Protein AF-W9DWF7-F1 (afdb_monomer_lite)

Radius of gyration: 19.78 Å; chains: 1; bounding box: 47×45×45 Å

InterPro domains:
  IPR036237 Xylose isomerase-like superfamily [SSF51658] (16-117)
  IPR050337 L-rhamnose isomerase [PTHR30268] (7-117)

Foldseek 3Di:
DPPVVVVVVVVQLPAADEAELVVQAFDDDPVDTDHDPPGDDALLSSLLVQLVVCVVRVHHAEYEYEPPRRDDPAVLVVQVSSVVSNHGYAAYEYDLAPDPLCPQKACLRPDPVRVLCRDPPHNPDDDDPNCVNRVYDHDDYDMDNDDPDPPSDDPVSSVVSPPDPDDDPDD

Sequence (171 aa):
MANRPAAVKSALKSQVIETPSWGYGNSGTRFRVFPQAGVPRDPFEKLADAAAVHAVTGVAAPVSLHIPRDRVADYGKLADHAAGLGVRVGMINSNTFQDEDCKLGSVCHPDVGVRRKVTPASANGPRPRLGSQTGIEPQLRRDKNAGSHPGCHGADRRRAALHVPAWSRRS

Structure (mmCIF, N/CA/C/O backbone):
data_AF-W9DWF7-F1
#
_entry.id   AF-W9DWF7-F1
#
loop_
_atom_site.group_PDB
_atom_site.id
_atom_site.type_symbol
_atom_site.label_atom_id
_atom_site.label_alt_id
_atom_site.label_comp_id
_atom_site.label_asym_id
_atom_site.label_entity_id
_atom_site.label_seq_id
_atom_site.pdbx_PDB_ins_code
_atom_site.Cartn_x
_atom_site.Cartn_y
_atom_site.Cartn_z
_atom_site.occupancy
_atom_site.B_iso_or_equiv
_atom_site.auth_seq_id
_atom_site.auth_comp_id
_atom_site.auth_asym_id
_atom_site.auth_atom_id
_atom_site.pdbx_PDB_model_num
ATOM 1 N N . MET A 1 1 ? -24.593 29.505 15.027 1.00 58.88 1 MET A N 1
ATOM 2 C CA . MET A 1 1 ? -23.225 29.073 14.654 1.00 58.88 1 MET A CA 1
ATOM 3 C C . MET A 1 1 ? -23.158 27.558 14.751 1.00 58.88 1 MET A C 1
ATOM 5 O O . MET A 1 1 ? -23.599 27.026 15.760 1.00 58.88 1 MET A O 1
ATOM 9 N N . ALA A 1 2 ? -22.662 26.861 13.725 1.00 70.06 2 ALA A N 1
ATOM 10 C CA . ALA A 1 2 ? -22.481 25.410 13.794 1.00 70.06 2 ALA A CA 1
ATOM 11 C C . ALA A 1 2 ? -21.544 25.036 14.958 1.00 70.06 2 ALA A C 1
ATOM 13 O O . ALA A 1 2 ? -20.545 25.721 15.194 1.00 70.06 2 ALA A O 1
ATOM 14 N N . ASN A 1 3 ? -21.864 23.955 15.673 1.00 84.56 3 ASN A N 1
ATOM 15 C CA . ASN A 1 3 ? -21.044 23.408 16.754 1.00 84.56 3 ASN A CA 1
ATOM 16 C C . ASN A 1 3 ? -19.718 22.871 16.175 1.00 84.56 3 ASN A C 1
ATOM 18 O O . ASN A 1 3 ? -19.611 21.694 15.826 1.00 84.56 3 ASN A O 1
ATOM 22 N N . ARG A 1 4 ? -18.720 23.754 16.012 1.00 87.06 4 ARG A N 1
ATOM 23 C CA . ARG A 1 4 ? -17.432 23.449 15.359 1.00 87.06 4 ARG A CA 1
ATOM 24 C C . ARG A 1 4 ? -16.752 22.191 15.923 1.00 87.06 4 ARG A C 1
ATOM 26 O O . ARG A 1 4 ? -16.315 21.382 15.110 1.00 87.06 4 ARG A O 1
ATOM 33 N N . PRO A 1 5 ? -16.706 21.951 17.250 1.00 92.94 5 PRO A N 1
ATOM 34 C CA . PRO A 1 5 ? -16.166 20.703 17.793 1.00 92.94 5 PRO A CA 1
ATOM 35 C C . PRO A 1 5 ? -16.841 19.432 17.262 1.00 92.94 5 PRO A C 1
ATOM 37 O O . PRO A 1 5 ? -16.156 18.452 16.973 1.00 92.94 5 PRO A O 1
ATOM 40 N N . ALA A 1 6 ? -18.168 19.429 17.112 1.00 93.62 6 ALA A N 1
ATOM 41 C CA . ALA A 1 6 ? -18.893 18.274 16.584 1.00 93.62 6 ALA A CA 1
ATOM 42 C C . ALA A 1 6 ? -18.587 18.051 15.095 1.00 93.62 6 ALA A C 1
ATOM 44 O O . ALA A 1 6 ? -18.327 16.921 14.684 1.00 93.62 6 ALA A O 1
ATOM 45 N N . ALA A 1 7 ? -18.535 19.133 14.311 1.00 94.50 7 ALA A N 1
ATOM 46 C CA . ALA A 1 7 ? -18.180 19.073 12.894 1.00 94.50 7 ALA A CA 1
ATOM 47 C C . ALA A 1 7 ? -16.750 18.543 12.677 1.00 94.50 7 ALA A C 1
ATOM 49 O O . ALA A 1 7 ? -16.544 17.649 11.859 1.00 94.50 7 ALA A O 1
ATOM 50 N N . VAL A 1 8 ? -15.776 19.020 13.462 1.00 95.31 8 VAL A N 1
ATOM 51 C CA . VAL A 1 8 ? -14.380 18.548 13.398 1.00 95.31 8 VAL A CA 1
ATOM 52 C C . VAL A 1 8 ? -14.280 17.065 13.758 1.00 95.31 8 VAL A C 1
ATOM 54 O O . VAL A 1 8 ? -13.652 16.298 13.032 1.00 95.31 8 VAL A O 1
ATOM 57 N N . LYS A 1 9 ? -14.939 16.627 14.838 1.00 94.25 9 LYS A N 1
ATOM 58 C CA . LYS A 1 9 ? -14.959 15.207 15.226 1.00 94.25 9 LYS A CA 1
ATOM 59 C C . LYS A 1 9 ? -15.578 14.324 14.143 1.00 94.25 9 LYS A C 1
ATOM 61 O O . LYS A 1 9 ? -15.085 13.226 13.912 1.00 94.25 9 LYS A O 1
ATOM 66 N N . SER A 1 10 ? -16.638 14.790 13.483 1.00 94.44 10 SER A N 1
ATOM 67 C CA . SER A 1 10 ? -17.255 14.058 12.374 1.00 94.44 10 SER A CA 1
ATOM 68 C C . SER A 1 10 ? -16.302 13.920 11.188 1.00 94.44 10 SER A C 1
ATOM 70 O O . SER A 1 10 ? -16.169 12.827 10.648 1.00 94.44 10 SER A O 1
ATOM 72 N N . ALA A 1 11 ? -15.603 14.998 10.821 1.00 93.81 11 ALA A N 1
ATOM 73 C CA . ALA A 1 11 ? -14.629 14.971 9.734 1.00 93.81 11 ALA A CA 1
ATOM 74 C C . ALA A 1 11 ? -13.489 13.977 10.017 1.00 93.81 11 ALA A C 1
ATOM 76 O O . ALA A 1 11 ? -13.169 13.152 9.163 1.00 93.81 11 ALA A O 1
ATOM 77 N N . LEU A 1 12 ? -12.943 13.987 11.239 1.00 92.50 12 LEU A N 1
ATOM 78 C CA . LEU A 1 12 ? -11.890 13.053 11.652 1.00 92.50 12 LEU A CA 1
ATOM 79 C C . LEU A 1 12 ? -12.359 11.591 11.635 1.00 92.50 12 LEU A C 1
ATOM 81 O O . LEU A 1 12 ? -11.616 10.723 11.194 1.00 92.50 12 LEU A O 1
ATOM 85 N N . LYS A 1 13 ? -13.602 11.308 12.046 1.00 92.94 13 LYS A N 1
ATOM 86 C CA . LYS A 1 13 ? -14.171 9.947 11.989 1.00 92.94 13 LYS A CA 1
ATOM 87 C C . LYS A 1 13 ? -14.362 9.423 10.565 1.00 92.94 13 LYS A C 1
ATOM 89 O O . LYS A 1 13 ? -14.380 8.215 10.373 1.00 92.94 13 LYS A O 1
ATOM 94 N N . SER A 1 14 ? -14.530 10.312 9.586 1.00 94.25 14 SER A N 1
ATOM 95 C CA . SER A 1 14 ? -14.638 9.944 8.167 1.00 94.25 14 SER A CA 1
ATOM 96 C C . SER A 1 14 ? -13.295 9.883 7.437 1.00 94.25 14 SER A C 1
ATOM 98 O O . SER A 1 14 ? -13.260 9.558 6.251 1.00 94.25 14 SER A O 1
ATOM 100 N N . GLN A 1 15 ? -12.194 10.235 8.105 1.00 95.56 15 GLN A N 1
ATOM 101 C CA . GLN A 1 15 ? -10.883 10.251 7.478 1.00 95.56 15 GLN A CA 1
ATOM 102 C C . GLN A 1 15 ? -10.441 8.828 7.130 1.00 95.56 15 GLN A C 1
ATOM 104 O O . GLN A 1 15 ? -10.518 7.918 7.949 1.00 95.56 15 GLN A O 1
ATOM 109 N N . VAL A 1 16 ? -9.921 8.660 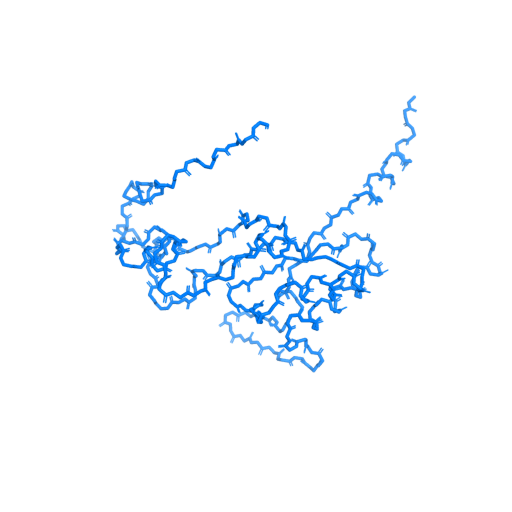5.918 1.00 96.50 16 VAL A N 1
ATOM 110 C CA . VAL A 1 16 ? -9.317 7.409 5.460 1.00 96.50 16 VAL A CA 1
ATOM 111 C C . VAL A 1 16 ? -7.910 7.710 4.969 1.00 96.50 16 VAL A C 1
ATOM 113 O O . VAL A 1 16 ? -7.708 8.641 4.188 1.00 96.50 16 VAL A O 1
ATOM 116 N N . ILE A 1 17 ? -6.938 6.932 5.437 1.00 95.94 17 ILE A N 1
ATOM 117 C CA . ILE A 1 17 ? -5.535 7.033 5.036 1.00 95.94 17 ILE A CA 1
ATOM 118 C C . ILE A 1 17 ? -5.131 5.699 4.418 1.00 95.94 17 ILE A C 1
ATOM 120 O O . ILE A 1 17 ? -5.232 4.662 5.063 1.00 95.94 17 ILE A O 1
ATOM 124 N N . GLU A 1 18 ? -4.667 5.729 3.171 1.00 97.50 18 GLU A N 1
ATOM 125 C CA . GLU A 1 18 ? -4.106 4.544 2.524 1.00 97.50 18 GLU A CA 1
ATOM 126 C C . GLU A 1 18 ? -2.676 4.299 3.007 1.00 97.50 18 GLU A C 1
ATOM 128 O O . GLU A 1 18 ? -1.826 5.192 2.927 1.00 97.50 18 GLU A O 1
ATOM 133 N N . THR A 1 19 ? -2.405 3.094 3.507 1.00 97.75 19 THR A N 1
ATOM 134 C CA . THR A 1 19 ? -1.069 2.720 3.977 1.00 97.75 19 THR A CA 1
ATOM 135 C C . THR A 1 19 ? -0.284 1.985 2.891 1.00 97.75 19 THR A C 1
ATOM 137 O O . THR A 1 19 ? -0.846 1.215 2.113 1.00 97.75 19 THR A O 1
ATOM 140 N N . PRO A 1 20 ? 1.034 2.205 2.788 1.00 97.00 20 PRO A N 1
ATOM 141 C CA . PRO A 1 20 ? 1.860 1.500 1.820 1.00 97.00 20 PRO A CA 1
ATOM 142 C C . PRO A 1 20 ? 2.297 0.124 2.335 1.00 97.00 20 PRO A C 1
ATOM 144 O O . PRO A 1 20 ? 2.932 0.035 3.384 1.00 97.00 20 PRO A O 1
ATOM 147 N N . SER A 1 21 ? 2.098 -0.937 1.549 1.00 96.88 21 SER A N 1
ATOM 148 C CA . SER A 1 21 ? 2.578 -2.295 1.863 1.00 96.88 21 SER A CA 1
ATOM 149 C C . SER A 1 21 ? 4.083 -2.342 2.180 1.00 96.88 21 SER A C 1
ATOM 151 O O . SER A 1 21 ? 4.538 -3.081 3.050 1.00 96.88 21 SER A O 1
ATOM 153 N N . TRP A 1 22 ? 4.886 -1.522 1.494 1.00 94.94 22 TRP A N 1
ATOM 154 C CA . TRP A 1 22 ? 6.337 -1.454 1.677 1.00 94.94 22 TRP A CA 1
ATOM 155 C C . TRP A 1 22 ? 6.762 -0.748 2.969 1.00 94.94 22 TRP A C 1
ATOM 157 O O . TRP A 1 22 ? 7.950 -0.763 3.281 1.00 94.94 22 TRP A O 1
ATOM 167 N N . GLY A 1 23 ? 5.828 -0.131 3.699 1.00 95.12 23 GLY A N 1
ATOM 168 C CA . GLY A 1 23 ? 6.074 0.448 5.018 1.00 95.12 23 GLY A CA 1
ATOM 169 C C . GLY A 1 23 ? 6.148 -0.590 6.140 1.00 95.12 23 GLY A C 1
ATOM 170 O O . GLY A 1 23 ? 6.742 -0.301 7.171 1.00 95.12 23 GLY A O 1
ATOM 171 N N . TYR A 1 24 ? 5.594 -1.789 5.927 1.00 95.38 24 TYR A N 1
ATOM 172 C CA . TYR A 1 24 ? 5.568 -2.858 6.933 1.00 95.38 24 TYR A CA 1
ATOM 173 C C . TYR A 1 24 ? 6.825 -3.740 6.919 1.00 95.38 24 TYR A C 1
ATOM 175 O O . TYR A 1 24 ? 7.119 -4.422 7.890 1.00 95.38 24 TYR A O 1
ATOM 183 N N . GLY A 1 25 ? 7.596 -3.728 5.829 1.00 92.25 25 GLY A N 1
ATOM 184 C CA . GLY A 1 25 ? 8.845 -4.486 5.735 1.00 92.25 25 GLY A CA 1
ATOM 185 C C . GLY A 1 25 ? 10.049 -3.763 6.347 1.00 92.25 25 GLY A C 1
ATOM 186 O O . GLY A 1 25 ? 9.978 -2.602 6.748 1.00 92.25 25 GLY A O 1
ATOM 187 N N . ASN A 1 26 ? 11.206 -4.432 6.329 1.00 89.69 26 ASN A N 1
ATOM 188 C CA . ASN A 1 26 ? 12.478 -3.802 6.689 1.00 89.69 26 ASN A CA 1
ATOM 189 C C . ASN A 1 26 ? 12.715 -2.533 5.857 1.00 89.69 26 ASN A C 1
ATOM 191 O O . ASN A 1 26 ? 12.784 -2.581 4.625 1.00 89.69 26 ASN A O 1
ATOM 195 N N . SER A 1 27 ? 12.897 -1.408 6.543 1.00 86.19 27 SER A N 1
ATOM 196 C CA . SER A 1 27 ? 13.276 -0.137 5.936 1.00 86.19 27 SER A CA 1
ATOM 197 C C . SER A 1 27 ? 14.752 0.162 6.194 1.00 86.19 27 SER A C 1
ATOM 199 O O . SER A 1 27 ? 15.386 -0.368 7.108 1.00 86.19 27 SER A O 1
ATOM 201 N N . GLY A 1 28 ? 15.336 0.995 5.344 1.00 89.50 28 GLY A N 1
ATOM 202 C CA . GLY A 1 28 ? 16.712 1.424 5.510 1.00 89.50 28 GLY A CA 1
ATOM 203 C C . GLY A 1 28 ? 17.036 2.608 4.627 1.00 89.50 28 GLY A C 1
ATOM 204 O O . GLY A 1 28 ? 16.195 3.134 3.897 1.00 89.50 28 GLY A O 1
ATOM 205 N N . THR A 1 29 ? 18.288 3.027 4.711 1.00 94.69 29 THR A N 1
ATOM 206 C CA . THR A 1 29 ? 18.820 4.120 3.902 1.00 94.69 29 THR A CA 1
ATOM 207 C C . THR A 1 29 ? 19.736 3.562 2.820 1.00 94.69 29 THR A C 1
ATOM 209 O O . THR A 1 29 ? 20.023 2.366 2.781 1.00 94.69 29 THR A O 1
ATOM 212 N N . ARG A 1 30 ? 20.282 4.444 1.977 1.00 93.69 30 ARG A N 1
ATOM 213 C CA . ARG A 1 30 ? 21.367 4.088 1.048 1.00 93.69 30 ARG A CA 1
ATOM 214 C C . ARG A 1 30 ? 22.618 3.515 1.733 1.00 93.69 30 ARG A C 1
ATOM 216 O O . ARG A 1 30 ? 23.483 3.002 1.039 1.00 93.69 30 ARG A O 1
ATOM 223 N N . PHE A 1 31 ? 22.741 3.656 3.055 1.00 95.75 31 PHE A N 1
ATOM 224 C CA . PHE A 1 31 ? 23.900 3.195 3.815 1.00 95.75 31 PHE A CA 1
ATOM 225 C C . PHE A 1 31 ? 23.703 1.796 4.390 1.00 95.75 31 PHE A C 1
ATOM 227 O O . PHE A 1 31 ? 24.599 0.963 4.291 1.00 95.75 31 PHE A O 1
ATOM 234 N N . ARG A 1 32 ? 22.553 1.535 5.023 1.00 91.62 32 ARG A N 1
ATOM 235 C CA . ARG A 1 32 ? 22.292 0.250 5.679 1.00 91.62 32 ARG A CA 1
ATOM 236 C C . ARG A 1 32 ? 20.802 -0.004 5.899 1.00 91.62 32 ARG A C 1
ATOM 238 O O . ARG A 1 32 ? 20.029 0.928 6.134 1.00 91.62 32 ARG A O 1
ATOM 245 N N . VAL A 1 33 ? 20.448 -1.289 5.877 1.00 93.44 33 VAL A N 1
ATOM 246 C CA . VAL A 1 33 ? 19.195 -1.863 6.387 1.00 93.44 33 VAL A CA 1
ATOM 247 C C . VAL A 1 33 ? 19.531 -2.675 7.640 1.00 93.44 33 VAL A C 1
ATOM 249 O O . VAL A 1 33 ? 20.495 -3.444 7.633 1.00 93.44 33 VAL A O 1
ATOM 252 N N . PHE A 1 34 ? 18.753 -2.505 8.707 1.00 92.19 34 PHE A N 1
ATOM 253 C CA . PHE A 1 34 ? 18.898 -3.263 9.952 1.00 92.19 34 PHE A CA 1
ATOM 254 C C . PHE A 1 34 ? 17.705 -4.212 10.100 1.00 92.19 34 PHE A C 1
ATOM 256 O O . PHE A 1 34 ? 16.628 -3.749 10.480 1.00 92.19 34 PHE A O 1
ATOM 263 N N . PRO A 1 35 ? 17.856 -5.507 9.772 1.00 90.94 35 PRO A N 1
ATOM 264 C CA . PRO A 1 35 ? 16.734 -6.433 9.790 1.00 90.94 35 PRO A CA 1
ATOM 265 C C . PRO A 1 35 ? 16.180 -6.593 11.207 1.00 90.94 35 PRO A C 1
ATOM 267 O O . PRO A 1 35 ? 16.946 -6.736 12.158 1.00 90.94 35 PRO A O 1
ATOM 270 N N . GLN A 1 36 ? 14.855 -6.573 11.329 1.00 90.25 36 GLN A N 1
ATOM 271 C CA . GLN A 1 36 ? 14.148 -6.872 12.572 1.00 90.25 36 GLN A CA 1
ATOM 272 C C . GLN A 1 36 ? 13.501 -8.257 12.489 1.00 90.25 36 GLN A C 1
ATOM 274 O O . GLN A 1 36 ? 13.086 -8.698 11.416 1.00 90.25 36 GLN A O 1
ATOM 279 N N . ALA A 1 37 ? 13.424 -8.952 13.623 1.00 92.44 37 ALA A N 1
ATOM 280 C CA . ALA A 1 37 ? 12.653 -10.185 13.715 1.00 92.44 37 ALA A CA 1
ATOM 281 C C . ALA A 1 37 ? 11.150 -9.874 13.629 1.00 92.44 37 ALA A C 1
ATOM 283 O O . ALA A 1 37 ? 10.706 -8.828 14.094 1.00 92.44 37 ALA A O 1
ATOM 284 N N . GLY A 1 38 ? 10.376 -10.787 13.039 1.00 90.69 38 GLY A N 1
ATOM 285 C CA . GLY A 1 38 ? 8.920 -10.648 12.932 1.00 90.69 38 GLY A CA 1
ATOM 286 C C . GLY A 1 38 ? 8.428 -9.720 11.819 1.00 90.69 38 GLY A C 1
ATOM 287 O O . GLY A 1 38 ? 7.232 -9.478 11.747 1.00 90.69 38 GLY A O 1
ATOM 288 N N . VAL A 1 39 ? 9.307 -9.219 10.942 1.00 94.50 39 VAL A N 1
ATOM 289 C CA . VAL A 1 39 ? 8.862 -8.469 9.756 1.00 94.50 39 VAL A CA 1
ATOM 290 C C . VAL A 1 39 ? 8.138 -9.381 8.760 1.00 94.50 39 VAL A C 1
ATOM 292 O O . VAL A 1 39 ? 8.563 -10.527 8.567 1.00 94.50 39 VAL A O 1
ATOM 295 N N . PRO A 1 40 ? 7.098 -8.876 8.077 1.00 95.62 40 PRO A N 1
ATOM 296 C CA . PRO A 1 40 ? 6.295 -9.663 7.161 1.00 95.62 40 PRO A CA 1
ATOM 297 C C . PRO A 1 40 ? 7.118 -10.091 5.945 1.00 95.62 40 PRO A C 1
ATOM 299 O O . PRO A 1 40 ? 7.873 -9.313 5.347 1.00 95.62 40 PRO A O 1
ATOM 302 N N . ARG A 1 41 ? 6.954 -11.355 5.571 1.00 94.62 41 ARG A N 1
ATOM 303 C CA . ARG A 1 41 ? 7.737 -12.064 4.551 1.00 94.62 41 ARG A CA 1
ATOM 304 C C . ARG A 1 41 ? 7.065 -12.030 3.188 1.00 94.62 41 ARG A C 1
ATOM 306 O O . ARG A 1 41 ? 7.741 -12.102 2.164 1.00 94.62 41 ARG A O 1
ATOM 313 N N . ASP A 1 42 ? 5.746 -11.886 3.175 1.00 96.38 42 ASP A N 1
ATOM 314 C CA . ASP A 1 42 ? 4.929 -11.906 1.971 1.00 96.38 42 ASP A CA 1
ATOM 315 C C . ASP A 1 42 ? 3.793 -10.862 2.026 1.00 96.38 42 ASP A C 1
ATOM 317 O O . ASP A 1 42 ? 3.607 -10.180 3.039 1.00 96.38 42 ASP A O 1
ATOM 321 N N . PRO A 1 43 ? 3.051 -10.661 0.921 1.00 97.12 43 PRO A N 1
ATOM 322 C CA . PRO A 1 43 ? 1.959 -9.690 0.880 1.00 97.12 43 PRO A CA 1
ATOM 323 C C . PRO A 1 43 ? 0.781 -9.994 1.810 1.00 97.12 43 PRO A C 1
ATOM 325 O O . PRO A 1 43 ? 0.079 -9.057 2.177 1.00 97.12 43 PRO A O 1
ATOM 328 N N . PHE A 1 44 ? 0.554 -11.254 2.189 1.00 98.25 44 PHE A N 1
ATOM 329 C CA . PHE A 1 44 ? -0.520 -11.625 3.112 1.00 98.25 44 PHE A CA 1
ATOM 330 C C . PHE A 1 44 ? -0.169 -11.166 4.529 1.00 98.25 44 PHE A C 1
ATOM 332 O O . PHE A 1 44 ? -0.966 -10.488 5.171 1.00 98.25 44 PHE A O 1
ATOM 339 N N . GLU A 1 45 ? 1.065 -11.409 4.975 1.00 98.12 45 GLU A N 1
ATOM 340 C CA . GLU A 1 45 ? 1.544 -10.931 6.278 1.00 98.12 45 GLU A CA 1
ATOM 341 C C . GLU A 1 45 ? 1.558 -9.400 6.363 1.00 98.12 45 GLU A C 1
ATOM 343 O O . GLU A 1 45 ? 1.152 -8.834 7.373 1.00 98.12 45 GLU A O 1
ATOM 348 N N . LYS A 1 46 ? 1.918 -8.702 5.277 1.00 98.12 46 LYS A N 1
ATOM 349 C CA . LYS A 1 46 ? 1.820 -7.230 5.230 1.00 98.12 46 LYS A CA 1
ATOM 350 C C . LYS A 1 46 ? 0.386 -6.734 5.426 1.00 98.12 46 LYS A C 1
ATOM 352 O O . LYS A 1 46 ? 0.190 -5.669 6.005 1.00 98.12 46 LYS A O 1
ATOM 357 N N . LEU A 1 47 ? -0.612 -7.467 4.926 1.00 98.38 47 LEU A N 1
ATOM 358 C CA . LEU A 1 47 ? -2.022 -7.126 5.134 1.00 98.38 47 LEU A CA 1
ATOM 359 C C . LEU A 1 47 ? -2.466 -7.417 6.570 1.00 98.38 47 LEU A C 1
ATOM 361 O O . LEU A 1 47 ? -3.245 -6.636 7.110 1.00 98.38 47 LEU A O 1
ATOM 365 N N . ALA A 1 48 ? -1.946 -8.471 7.204 1.00 98.31 48 ALA A N 1
ATOM 366 C CA . ALA A 1 48 ? -2.173 -8.734 8.625 1.00 98.31 48 ALA A CA 1
ATOM 367 C C . ALA A 1 48 ? -1.613 -7.602 9.507 1.00 98.31 48 ALA A C 1
ATOM 369 O O . ALA A 1 48 ? -2.324 -7.083 10.370 1.00 98.31 48 ALA A O 1
ATOM 370 N N . ASP A 1 49 ? -0.395 -7.136 9.227 1.00 98.06 49 ASP A N 1
ATOM 371 C CA . ASP A 1 49 ? 0.193 -5.986 9.925 1.00 98.06 49 ASP A CA 1
ATOM 372 C C . ASP A 1 49 ? -0.599 -4.695 9.669 1.00 98.06 49 ASP A C 1
ATOM 374 O O . ASP A 1 49 ? -0.839 -3.897 10.582 1.00 98.06 49 ASP A O 1
ATOM 378 N N . ALA A 1 50 ? -1.066 -4.490 8.434 1.00 98.25 50 ALA A N 1
ATOM 379 C CA . ALA A 1 50 ? -1.924 -3.359 8.105 1.00 98.25 50 ALA A CA 1
ATOM 380 C C . ALA A 1 50 ? -3.262 -3.403 8.851 1.00 98.25 50 ALA A C 1
ATOM 382 O O . ALA A 1 50 ? -3.736 -2.366 9.319 1.00 98.25 50 ALA A O 1
ATOM 383 N N . ALA A 1 51 ? -3.839 -4.591 9.021 1.00 98.44 51 ALA A N 1
ATOM 384 C CA . ALA A 1 51 ? -5.058 -4.786 9.788 1.00 98.44 51 ALA A CA 1
ATOM 385 C C . ALA A 1 51 ? -4.865 -4.462 11.271 1.00 98.44 51 ALA A C 1
ATOM 387 O O . ALA A 1 51 ? -5.725 -3.810 11.859 1.00 98.44 51 ALA A O 1
ATOM 388 N N . ALA A 1 52 ? -3.715 -4.806 11.860 1.00 98.19 52 ALA A N 1
ATOM 389 C CA . ALA A 1 52 ? -3.385 -4.391 13.223 1.00 98.19 52 ALA A CA 1
ATOM 390 C C . ALA A 1 52 ? -3.334 -2.856 13.356 1.00 98.19 52 ALA A C 1
ATOM 392 O O . ALA A 1 52 ? -3.900 -2.292 14.295 1.00 98.19 52 ALA A O 1
ATOM 393 N N . VAL A 1 53 ? -2.734 -2.160 12.381 1.00 97.94 53 VAL A N 1
ATOM 394 C CA . VAL A 1 53 ? -2.745 -0.686 12.334 1.00 97.94 53 VAL A CA 1
ATOM 395 C C . VAL A 1 53 ? -4.165 -0.144 12.170 1.00 97.94 53 VAL A C 1
ATOM 397 O O . VAL A 1 53 ? -4.541 0.822 12.838 1.00 97.94 53 VAL A O 1
ATOM 400 N N . HIS A 1 54 ? -4.986 -0.743 11.310 1.00 98.06 54 HIS A N 1
ATOM 401 C CA . HIS A 1 54 ? -6.369 -0.314 11.135 1.00 98.06 54 HIS A CA 1
ATOM 402 C C . HIS A 1 54 ? -7.197 -0.515 12.410 1.00 98.06 54 HIS A C 1
ATOM 404 O O . HIS A 1 54 ? -7.917 0.401 12.799 1.00 98.06 54 HIS A O 1
ATOM 410 N N . ALA A 1 55 ? -7.031 -1.638 13.110 1.00 97.88 55 ALA A N 1
ATOM 411 C CA . ALA A 1 55 ? -7.757 -1.944 14.339 1.00 97.88 55 ALA A CA 1
ATOM 412 C C . ALA A 1 55 ? -7.538 -0.890 15.438 1.00 97.88 55 ALA A C 1
ATOM 414 O O . ALA A 1 55 ? -8.477 -0.544 16.151 1.00 97.88 55 ALA A O 1
ATOM 415 N N . VAL A 1 56 ? -6.323 -0.341 15.553 1.00 97.44 56 VAL A N 1
ATOM 416 C CA . VAL A 1 56 ? -6.007 0.681 16.569 1.00 97.44 56 VAL A CA 1
ATOM 417 C C . VAL A 1 56 ? -6.267 2.115 16.103 1.00 97.44 56 VAL A C 1
ATOM 419 O O . VAL A 1 56 ? -6.478 2.995 16.935 1.00 97.44 56 VAL A O 1
ATOM 422 N N . THR A 1 57 ? -6.253 2.380 14.791 1.00 96.38 57 THR A N 1
ATOM 423 C CA . THR A 1 57 ? -6.407 3.746 14.249 1.00 96.38 57 THR A CA 1
ATOM 424 C C . THR A 1 57 ? -7.804 4.058 13.720 1.00 96.38 57 THR A C 1
ATOM 426 O O . THR A 1 57 ? -8.178 5.224 13.651 1.00 96.38 57 THR A O 1
ATOM 429 N N . GLY A 1 58 ? -8.560 3.052 13.280 1.00 95.69 58 GLY A N 1
ATOM 430 C CA . GLY A 1 58 ? -9.865 3.195 12.630 1.00 95.69 58 GLY A CA 1
ATOM 431 C C . GLY A 1 58 ? -9.849 3.834 11.234 1.00 95.69 58 GLY A C 1
ATOM 432 O O . GLY A 1 58 ? -10.878 3.836 10.569 1.00 95.69 58 GLY A O 1
ATOM 433 N N . VAL A 1 59 ? -8.710 4.347 10.749 1.00 97.00 59 VAL A N 1
ATOM 434 C CA . VAL A 1 59 ? -8.635 5.133 9.494 1.00 97.00 59 VAL A CA 1
ATOM 435 C C . VAL A 1 59 ? -7.821 4.460 8.381 1.00 97.00 59 VAL A C 1
ATOM 437 O O . VAL A 1 59 ? -7.921 4.850 7.220 1.00 97.00 59 VAL A O 1
ATOM 440 N N . ALA A 1 60 ? 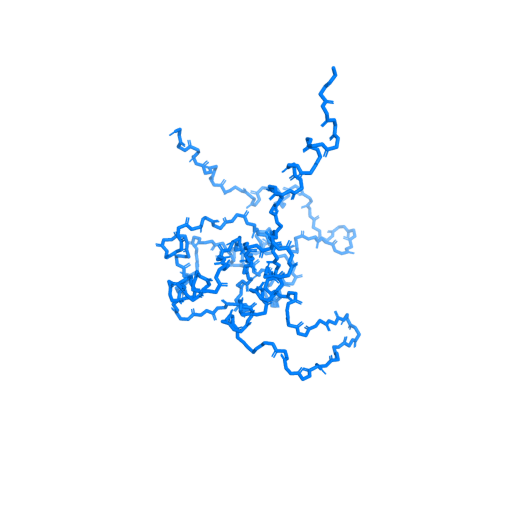-7.020 3.444 8.715 1.00 97.25 60 ALA A N 1
ATOM 441 C CA . ALA A 1 60 ? -6.041 2.820 7.817 1.00 97.25 60 ALA A CA 1
ATOM 442 C C . ALA A 1 60 ? -6.551 1.592 7.022 1.00 97.25 60 ALA A C 1
ATOM 444 O O . ALA A 1 60 ? -5.831 0.610 6.879 1.00 97.25 60 ALA A O 1
ATOM 445 N N . ALA A 1 61 ? -7.799 1.604 6.542 1.00 96.69 61 ALA A N 1
ATOM 446 C CA . ALA A 1 61 ? -8.389 0.430 5.880 1.00 96.69 61 ALA A CA 1
ATOM 447 C C . ALA A 1 61 ? -7.781 0.071 4.498 1.00 96.69 61 ALA A C 1
ATOM 449 O O . ALA A 1 61 ? -7.603 -1.116 4.224 1.00 96.69 61 ALA A O 1
ATOM 450 N N . PRO A 1 62 ? -7.508 1.020 3.577 1.00 97.69 62 PRO A N 1
ATOM 451 C CA . PRO A 1 62 ? -6.932 0.685 2.276 1.00 97.69 62 PRO A CA 1
ATOM 452 C C . PRO A 1 62 ? -5.408 0.523 2.339 1.00 97.69 62 PRO A C 1
ATOM 454 O O . PRO A 1 62 ? -4.717 1.330 2.958 1.00 97.69 62 PRO A O 1
ATOM 457 N N . VAL A 1 63 ? -4.890 -0.484 1.633 1.00 97.75 63 VAL A N 1
ATOM 458 C CA . VAL A 1 63 ? -3.460 -0.815 1.580 1.00 97.75 63 VAL A CA 1
ATOM 459 C C . VAL A 1 63 ? -2.956 -0.789 0.143 1.00 97.75 63 VAL A C 1
ATOM 461 O O . VAL A 1 63 ? -3.346 -1.604 -0.694 1.00 97.75 63 VAL A O 1
ATOM 464 N N . SER A 1 64 ? -2.045 0.131 -0.148 1.00 96.44 64 SER A N 1
ATOM 465 C CA . SER A 1 64 ? -1.427 0.259 -1.459 1.00 96.44 64 SER A CA 1
ATOM 466 C C . SER A 1 64 ? -0.353 -0.804 -1.688 1.00 96.44 64 SER A C 1
ATOM 468 O O . SER A 1 64 ? 0.537 -0.980 -0.857 1.00 96.44 64 SER A O 1
ATOM 470 N N . LEU A 1 65 ? -0.395 -1.476 -2.842 1.00 94.75 65 LEU A N 1
ATOM 471 C CA . LEU A 1 65 ? 0.574 -2.501 -3.238 1.00 94.75 65 LEU A CA 1
ATOM 472 C C . LEU A 1 65 ? 1.654 -1.941 -4.165 1.00 94.75 65 LEU A C 1
ATOM 474 O O . LEU A 1 65 ? 1.442 -0.973 -4.898 1.00 94.75 65 LEU A O 1
ATOM 478 N N . HIS A 1 66 ? 2.810 -2.599 -4.190 1.00 91.56 66 HIS A N 1
ATOM 479 C CA . HIS A 1 66 ? 3.959 -2.233 -5.008 1.00 91.56 66 HIS A CA 1
ATOM 480 C C . HIS A 1 66 ? 4.484 -3.427 -5.809 1.00 91.56 66 HIS A C 1
ATOM 482 O O . HIS A 1 66 ? 5.179 -4.306 -5.303 1.00 91.56 66 HIS A O 1
ATOM 488 N N . ILE A 1 67 ? 4.218 -3.447 -7.111 1.00 87.88 67 ILE A N 1
ATOM 489 C CA . ILE A 1 67 ? 4.569 -4.563 -7.997 1.00 87.88 67 ILE A CA 1
ATOM 490 C C . ILE A 1 67 ? 5.952 -4.317 -8.620 1.00 87.88 67 ILE A C 1
ATOM 492 O O . ILE A 1 67 ? 6.196 -3.219 -9.125 1.00 87.88 67 ILE A O 1
ATOM 496 N N . PRO A 1 68 ? 6.878 -5.301 -8.605 1.00 89.44 68 PRO A N 1
ATOM 497 C CA . PRO A 1 68 ? 6.662 -6.725 -8.312 1.00 89.44 68 PRO A CA 1
ATOM 498 C C . PRO A 1 68 ? 6.919 -7.175 -6.863 1.00 89.44 68 PRO A C 1
ATOM 500 O O . PRO A 1 68 ? 6.823 -8.368 -6.603 1.00 89.44 68 PRO A O 1
ATOM 503 N N . ARG A 1 69 ? 7.238 -6.277 -5.921 1.00 89.75 69 ARG A N 1
ATOM 504 C CA . ARG A 1 69 ? 7.542 -6.661 -4.524 1.00 89.75 69 ARG A CA 1
ATOM 505 C C . ARG A 1 69 ? 6.373 -7.362 -3.833 1.00 89.75 69 ARG A C 1
ATOM 507 O O . ARG A 1 69 ? 6.606 -8.238 -3.013 1.00 89.75 69 ARG A O 1
ATOM 514 N N . ASP A 1 70 ? 5.149 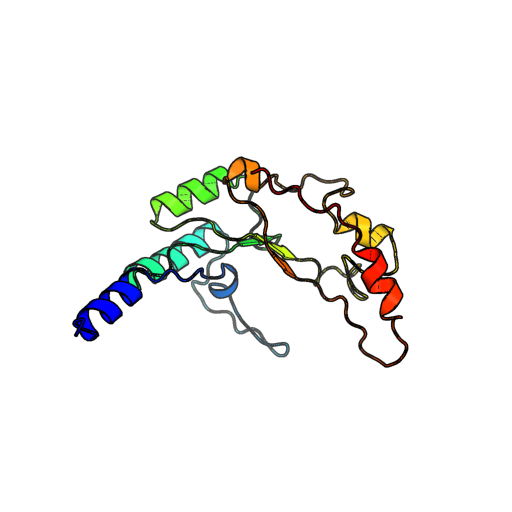-6.987 -4.194 1.00 93.88 70 ASP A N 1
ATOM 515 C CA . ASP A 1 70 ? 3.920 -7.610 -3.699 1.00 93.88 70 ASP A CA 1
ATOM 516 C C . ASP A 1 70 ? 3.254 -8.499 -4.749 1.00 93.88 70 ASP A C 1
ATOM 518 O O . ASP A 1 70 ? 2.029 -8.567 -4.864 1.00 93.88 70 ASP A O 1
ATOM 522 N N . ARG A 1 71 ? 4.062 -9.141 -5.597 1.00 92.38 71 ARG A N 1
ATOM 523 C CA . ARG A 1 71 ? 3.532 -10.090 -6.565 1.00 92.38 71 ARG A CA 1
ATOM 524 C C . ARG A 1 71 ? 3.056 -11.351 -5.853 1.00 92.38 71 ARG A C 1
ATOM 526 O O . ARG A 1 71 ? 3.812 -11.972 -5.117 1.00 92.38 71 ARG A O 1
ATOM 533 N N . VAL A 1 72 ? 1.829 -11.751 -6.158 1.00 91.88 72 VAL A N 1
ATOM 534 C CA . VAL A 1 72 ? 1.254 -13.041 -5.770 1.00 91.88 72 VAL A CA 1
ATOM 535 C C . VAL A 1 72 ? 0.769 -13.779 -7.014 1.00 91.88 72 VAL A C 1
ATOM 537 O O . VAL A 1 72 ? 0.652 -13.190 -8.093 1.00 91.88 72 VAL A O 1
ATOM 540 N N . ALA A 1 73 ? 0.515 -15.078 -6.873 1.00 89.94 73 ALA A N 1
ATOM 541 C CA . ALA A 1 73 ? -0.059 -15.881 -7.950 1.00 89.94 73 ALA A CA 1
ATOM 542 C C . ALA A 1 73 ? -1.515 -15.483 -8.249 1.00 89.94 73 ALA A C 1
ATOM 544 O O . ALA A 1 73 ? -1.928 -15.492 -9.406 1.00 89.94 73 ALA A O 1
ATOM 545 N N . ASP A 1 74 ? -2.266 -15.110 -7.211 1.00 89.75 74 ASP A N 1
ATOM 546 C CA . ASP A 1 74 ? -3.695 -14.827 -7.283 1.00 89.75 74 ASP A CA 1
ATOM 547 C C . ASP A 1 74 ? -4.038 -13.615 -6.410 1.00 89.75 74 ASP A C 1
ATOM 549 O O . ASP A 1 74 ? -3.933 -13.657 -5.183 1.00 89.75 74 ASP A O 1
ATOM 553 N N . TYR A 1 75 ? -4.422 -12.518 -7.059 1.00 88.50 75 TYR A N 1
ATOM 554 C CA . TYR A 1 75 ? -4.786 -11.281 -6.375 1.00 88.50 75 TYR A CA 1
ATOM 555 C C . TYR A 1 75 ? -6.226 -11.277 -5.869 1.00 88.50 75 TYR A C 1
ATOM 557 O O . TYR A 1 75 ? -6.519 -10.494 -4.970 1.00 88.50 75 TYR A O 1
ATOM 565 N N . GLY A 1 76 ? -7.095 -12.149 -6.393 1.00 92.06 76 GLY A N 1
ATOM 566 C CA . GLY A 1 76 ? -8.430 -12.363 -5.836 1.00 92.06 76 GLY A CA 1
ATOM 567 C C . GLY A 1 76 ? -8.312 -12.935 -4.427 1.00 92.06 76 GLY A C 1
ATOM 568 O O . GLY A 1 76 ? -8.795 -12.330 -3.480 1.00 92.06 76 GLY A O 1
ATOM 569 N N . LYS A 1 77 ? -7.501 -13.989 -4.257 1.00 95.44 77 LYS A N 1
ATOM 570 C CA . LYS A 1 77 ? -7.196 -14.551 -2.925 1.00 95.44 77 LYS A CA 1
ATOM 571 C C . LYS A 1 77 ? -6.579 -13.536 -1.967 1.00 95.44 77 LYS A C 1
ATOM 573 O O . LYS A 1 77 ? -6.869 -13.557 -0.774 1.00 95.44 77 LYS A O 1
ATOM 578 N N . LEU A 1 78 ? -5.712 -12.660 -2.472 1.00 96.00 78 LEU A N 1
ATOM 579 C CA . LEU A 1 78 ? -5.122 -11.594 -1.663 1.00 96.00 78 LEU A CA 1
ATOM 580 C C . LEU A 1 78 ? -6.179 -10.566 -1.227 1.00 96.00 78 LEU A C 1
ATOM 582 O O . LEU A 1 78 ? -6.160 -10.119 -0.083 1.00 96.00 78 LEU A O 1
ATOM 586 N N . ALA A 1 79 ? -7.103 -10.205 -2.121 1.00 95.31 79 ALA A N 1
ATOM 587 C CA . ALA A 1 79 ? -8.204 -9.297 -1.819 1.00 95.31 79 ALA A CA 1
ATOM 588 C C . ALA A 1 79 ? -9.200 -9.910 -0.822 1.00 95.31 79 ALA A C 1
ATOM 590 O O . ALA A 1 79 ? -9.575 -9.234 0.135 1.00 95.31 79 ALA A O 1
ATOM 591 N N . ASP A 1 80 ? -9.555 -11.185 -0.988 1.00 97.31 80 ASP A N 1
ATOM 592 C CA . ASP A 1 80 ? -10.419 -11.922 -0.058 1.00 97.31 80 ASP A CA 1
ATOM 593 C C . ASP A 1 80 ? -9.787 -12.002 1.336 1.00 97.31 80 ASP A C 1
ATOM 595 O O . ASP A 1 80 ? -10.447 -11.755 2.346 1.00 97.31 80 ASP A O 1
ATOM 599 N N . HIS A 1 81 ? -8.480 -12.280 1.399 1.00 98.00 81 HIS A N 1
ATOM 600 C CA . HIS A 1 81 ? -7.734 -12.273 2.654 1.00 98.00 81 HIS A CA 1
ATOM 601 C C . HIS A 1 81 ? -7.738 -10.892 3.320 1.00 98.00 81 HIS A C 1
ATOM 603 O O . HIS A 1 81 ? -8.004 -10.794 4.516 1.00 98.00 81 HIS A O 1
ATOM 609 N N . ALA A 1 82 ? -7.493 -9.824 2.551 1.00 97.75 82 ALA A N 1
ATOM 610 C CA . ALA A 1 82 ? -7.555 -8.453 3.056 1.00 97.75 82 ALA A CA 1
ATOM 611 C C . ALA A 1 82 ? -8.933 -8.157 3.670 1.00 97.75 82 ALA A C 1
ATOM 613 O O . ALA A 1 82 ? -9.013 -7.690 4.808 1.00 97.75 82 ALA A O 1
ATOM 614 N N . ALA A 1 83 ? -10.005 -8.496 2.945 1.00 97.69 83 ALA A N 1
ATOM 615 C CA . ALA A 1 83 ? -11.378 -8.284 3.389 1.00 97.69 83 ALA A CA 1
ATOM 616 C C . ALA A 1 83 ? -11.686 -9.046 4.687 1.00 97.69 83 ALA A C 1
ATOM 618 O O . ALA A 1 83 ? -12.288 -8.478 5.598 1.00 97.69 83 ALA A O 1
ATOM 619 N N . GLY A 1 84 ? -11.214 -10.292 4.811 1.00 98.31 84 GLY A N 1
ATOM 620 C CA . GLY A 1 84 ? -11.343 -11.089 6.036 1.00 98.31 84 GLY A CA 1
ATOM 621 C C . GLY A 1 84 ? -10.647 -10.478 7.260 1.00 98.31 84 GLY A C 1
ATOM 622 O O . GLY A 1 84 ? -11.056 -10.739 8.388 1.00 98.31 84 GLY A O 1
ATOM 623 N N . LEU A 1 85 ? -9.637 -9.633 7.048 1.00 98.31 85 LEU A N 1
ATOM 624 C CA . LEU A 1 85 ? -8.921 -8.902 8.096 1.00 98.31 85 LEU A CA 1
ATOM 625 C C . LEU A 1 85 ? -9.507 -7.505 8.386 1.00 98.31 85 LEU A C 1
ATOM 627 O O . LEU A 1 85 ? -9.007 -6.800 9.261 1.00 98.31 85 LEU A O 1
ATOM 631 N N . GLY A 1 86 ? -10.540 -7.075 7.655 1.00 97.19 86 GLY A N 1
ATOM 632 C CA . GLY A 1 86 ? -11.117 -5.732 7.782 1.00 97.19 86 GLY A CA 1
ATOM 633 C C . GLY A 1 86 ? -10.316 -4.630 7.078 1.00 97.19 86 GLY A C 1
ATOM 634 O O . GLY A 1 86 ? -10.558 -3.448 7.314 1.00 97.19 86 GLY A O 1
ATOM 635 N N . VAL A 1 87 ? -9.381 -4.995 6.199 1.00 98.25 87 VAL A N 1
ATOM 636 C CA . VAL A 1 87 ? -8.659 -4.068 5.315 1.00 98.25 87 VAL A CA 1
ATOM 637 C C . VAL A 1 87 ? -9.009 -4.355 3.857 1.00 98.25 87 VAL A C 1
ATOM 639 O O . VAL A 1 87 ? -9.758 -5.274 3.537 1.00 98.25 87 VAL A O 1
ATOM 642 N N . ARG A 1 88 ? -8.509 -3.546 2.926 1.00 97.12 88 ARG A N 1
ATOM 643 C CA . ARG A 1 88 ? -8.727 -3.775 1.494 1.00 97.12 88 ARG A CA 1
ATOM 644 C C . ARG A 1 88 ? -7.496 -3.430 0.686 1.00 97.12 88 ARG A C 1
ATOM 646 O O . ARG A 1 88 ? -6.762 -2.504 1.025 1.00 97.12 88 ARG A O 1
ATOM 653 N N . VAL A 1 89 ? -7.307 -4.134 -0.425 1.00 95.31 89 VAL A N 1
ATOM 654 C CA . VAL A 1 89 ? -6.324 -3.725 -1.431 1.00 95.31 89 VAL A CA 1
ATOM 655 C C . VAL A 1 89 ? -6.717 -2.340 -1.951 1.00 95.31 89 VAL A C 1
ATOM 657 O O . VAL A 1 89 ? -7.893 -2.055 -2.176 1.00 95.31 89 VAL A O 1
ATOM 660 N N . GLY A 1 90 ? -5.729 -1.465 -2.067 1.00 92.69 90 GLY A N 1
ATOM 661 C CA . GLY A 1 90 ? -5.853 -0.095 -2.535 1.00 92.69 90 GLY A CA 1
ATOM 662 C C . GLY A 1 90 ? -5.070 0.124 -3.826 1.00 92.69 90 GLY A C 1
ATOM 663 O O . GLY A 1 90 ? -5.018 -0.740 -4.703 1.00 92.69 90 GLY A O 1
ATOM 664 N N . MET A 1 91 ? -4.440 1.289 -3.950 1.00 90.12 91 MET A N 1
ATOM 665 C CA . MET A 1 91 ? -3.713 1.693 -5.149 1.00 90.12 91 MET A CA 1
ATOM 666 C C . MET A 1 91 ? -2.549 0.758 -5.483 1.00 90.12 91 MET A C 1
ATOM 668 O O . MET A 1 91 ? -1.849 0.250 -4.608 1.00 90.12 91 MET A O 1
ATOM 672 N N . ILE A 1 92 ? -2.282 0.597 -6.776 1.00 85.56 92 ILE A N 1
ATOM 673 C CA . ILE A 1 92 ? -1.207 -0.248 -7.292 1.00 85.56 92 ILE A CA 1
ATOM 674 C C . ILE A 1 92 ? -0.079 0.625 -7.832 1.00 85.56 92 ILE A C 1
ATOM 676 O O . ILE A 1 92 ? -0.284 1.401 -8.764 1.00 85.56 92 ILE A O 1
ATOM 680 N N . ASN A 1 93 ? 1.120 0.452 -7.278 1.00 87.50 93 ASN A N 1
ATOM 681 C CA . ASN A 1 93 ? 2.337 1.143 -7.687 1.00 87.50 93 ASN A CA 1
ATOM 682 C C . ASN A 1 93 ? 3.207 0.221 -8.537 1.00 87.50 93 ASN A C 1
ATOM 684 O O . ASN A 1 93 ? 3.645 -0.840 -8.087 1.00 87.50 93 ASN A O 1
ATOM 688 N N . SER A 1 94 ? 3.499 0.634 -9.768 1.00 84.31 94 SER A N 1
ATOM 689 C CA . SER A 1 94 ? 4.453 -0.073 -10.623 1.00 84.31 94 SER A CA 1
ATOM 690 C C . SER A 1 94 ? 5.886 0.369 -10.339 1.00 84.31 94 SER A C 1
ATOM 692 O O . SER A 1 94 ? 6.179 1.564 -10.361 1.00 84.31 94 SER A O 1
ATOM 694 N N . ASN A 1 95 ? 6.791 -0.591 -10.174 1.00 85.25 95 ASN A N 1
ATOM 695 C CA . ASN A 1 95 ? 8.223 -0.338 -10.107 1.00 85.25 95 ASN A CA 1
ATOM 696 C C . ASN A 1 95 ? 8.860 -0.359 -11.499 1.00 85.25 95 ASN A C 1
ATOM 698 O O . ASN A 1 95 ? 9.004 -1.424 -12.097 1.00 85.25 95 ASN A O 1
ATOM 702 N N . THR A 1 96 ? 9.278 0.802 -11.995 1.00 84.62 96 THR A N 1
ATOM 703 C CA . THR A 1 96 ? 10.065 0.921 -13.234 1.00 84.62 96 THR A CA 1
ATOM 704 C C . THR A 1 96 ? 11.349 1.717 -12.996 1.00 84.62 96 THR A C 1
ATOM 706 O O . THR A 1 96 ? 11.803 2.454 -13.865 1.00 84.62 96 THR A O 1
ATOM 709 N N . PHE A 1 97 ? 11.913 1.621 -11.787 1.00 84.50 97 PHE A N 1
ATOM 710 C CA . PHE A 1 97 ? 13.057 2.436 -11.356 1.00 84.50 97 PHE A CA 1
ATOM 711 C C . PHE A 1 97 ? 14.212 1.633 -10.736 1.00 84.50 97 PHE A C 1
ATOM 713 O O . PHE A 1 97 ? 15.215 2.234 -10.357 1.00 84.50 97 PHE A O 1
ATOM 720 N N . GLN A 1 98 ? 14.078 0.308 -10.602 1.00 83.56 98 GLN A N 1
ATOM 721 C CA . GLN A 1 98 ? 15.131 -0.571 -10.060 1.00 83.56 98 GLN A CA 1
ATOM 722 C C . GLN A 1 98 ? 15.730 -1.543 -11.084 1.00 83.56 98 GLN A C 1
ATOM 724 O O . GLN A 1 98 ? 16.712 -2.198 -10.765 1.00 83.56 98 GLN A O 1
ATOM 729 N N . ASP A 1 99 ? 15.134 -1.672 -12.270 1.00 85.00 99 ASP A N 1
ATOM 730 C CA . ASP A 1 99 ? 15.675 -2.508 -13.348 1.00 85.00 99 ASP A CA 1
ATOM 731 C C . ASP A 1 99 ? 16.910 -1.822 -13.959 1.00 85.00 99 ASP A C 1
ATOM 733 O O . ASP A 1 99 ? 16.886 -0.604 -14.163 1.00 85.00 99 ASP A O 1
ATOM 737 N N . GLU A 1 100 ? 17.967 -2.584 -14.255 1.00 86.56 100 GLU A N 1
ATOM 738 C CA . GLU A 1 100 ? 19.198 -2.071 -14.877 1.00 86.56 100 GLU A CA 1
ATOM 739 C C . GLU A 1 100 ? 18.913 -1.395 -16.222 1.00 86.56 100 GLU A C 1
ATOM 741 O O . GLU A 1 100 ? 19.439 -0.315 -16.500 1.00 86.56 100 GLU A O 1
ATOM 746 N N . ASP A 1 101 ? 17.977 -1.941 -17.004 1.00 87.88 101 ASP A N 1
ATOM 747 C CA . ASP A 1 101 ? 17.552 -1.338 -18.272 1.00 87.88 101 ASP A CA 1
ATOM 748 C C . ASP A 1 101 ? 16.920 0.049 -18.066 1.00 87.88 101 ASP A C 1
ATOM 750 O O . ASP A 1 101 ? 16.869 0.864 -18.984 1.00 87.88 101 ASP A O 1
ATOM 754 N N . CYS A 1 102 ? 16.434 0.337 -16.852 1.00 86.56 102 CYS A N 1
ATOM 755 C CA . CYS A 1 102 ? 15.811 1.609 -16.495 1.00 86.56 102 CYS A CA 1
ATOM 756 C C . CYS A 1 102 ? 16.794 2.635 -15.898 1.00 86.56 102 CYS A C 1
ATOM 758 O O . CYS A 1 102 ? 16.368 3.680 -15.393 1.00 86.56 102 CYS A O 1
ATOM 760 N N . LYS A 1 103 ? 18.110 2.379 -15.946 1.00 88.25 103 LYS A N 1
ATOM 761 C CA . LYS A 1 103 ? 19.143 3.260 -15.372 1.00 88.25 103 LYS A CA 1
ATOM 762 C C . LYS A 1 103 ? 19.089 4.700 -15.901 1.00 88.25 103 LYS A C 1
ATOM 764 O O . LYS A 1 103 ? 19.369 5.628 -15.141 1.00 88.25 103 LYS A O 1
ATOM 769 N N . LEU A 1 104 ? 18.717 4.890 -17.172 1.00 87.44 104 LEU A N 1
ATOM 770 C CA . LEU A 1 104 ? 18.607 6.202 -17.833 1.00 87.44 104 LEU A CA 1
ATOM 771 C C . LEU A 1 104 ? 17.152 6.697 -17.977 1.00 87.44 104 LEU A C 1
ATOM 773 O O . LEU A 1 104 ? 16.870 7.587 -18.779 1.00 87.44 104 LEU A O 1
ATOM 777 N N . GLY A 1 105 ? 16.213 6.112 -17.231 1.00 87.94 105 GLY A N 1
ATOM 778 C CA . GLY A 1 105 ? 14.778 6.393 -17.333 1.00 87.94 105 GLY A CA 1
ATOM 779 C C . GLY A 1 105 ? 13.960 5.155 -17.677 1.00 87.94 105 GLY A C 1
ATOM 780 O O . GLY A 1 105 ? 14.499 4.081 -17.888 1.00 87.94 105 GLY A O 1
ATOM 781 N N . SER A 1 106 ? 12.637 5.284 -17.739 1.00 88.00 106 SER A N 1
ATOM 782 C CA . SER A 1 106 ? 11.740 4.162 -18.049 1.00 88.00 106 SER A CA 1
ATOM 783 C C . SER A 1 106 ? 10.715 4.528 -19.117 1.00 88.00 106 SER A C 1
ATOM 785 O O . SER A 1 106 ? 10.977 4.353 -20.302 1.00 88.00 106 SER A O 1
ATOM 787 N N . VAL A 1 107 ? 9.559 5.079 -18.747 1.00 86.88 107 VAL A N 1
ATOM 788 C CA . VAL A 1 107 ? 8.516 5.457 -19.718 1.00 86.88 107 VAL A CA 1
ATOM 789 C C . VAL A 1 107 ? 8.977 6.565 -20.668 1.00 86.88 107 VAL A C 1
ATOM 791 O O . VAL A 1 107 ? 8.520 6.617 -21.804 1.00 86.88 107 VAL A O 1
ATOM 794 N N . CYS A 1 108 ? 9.950 7.380 -20.250 1.00 87.25 108 CYS A N 1
ATOM 795 C CA . CYS A 1 108 ? 10.608 8.379 -21.093 1.00 87.25 108 CYS A CA 1
ATOM 796 C C . CYS A 1 108 ? 12.049 7.992 -21.465 1.00 87.25 108 CYS A C 1
ATOM 798 O O . CYS A 1 108 ? 12.841 8.869 -21.811 1.00 87.25 108 CYS A O 1
ATOM 800 N N . HIS A 1 109 ? 12.413 6.707 -21.370 1.00 88.50 109 HIS A N 1
ATOM 801 C CA . HIS A 1 109 ? 13.746 6.235 -21.744 1.00 88.50 109 HIS A CA 1
ATOM 802 C C . HIS A 1 109 ? 14.025 6.535 -23.232 1.00 88.50 109 HIS A C 1
ATOM 804 O O . HIS A 1 109 ? 13.102 6.406 -24.043 1.00 88.50 109 HIS A O 1
ATOM 810 N N . PRO A 1 110 ? 15.251 6.931 -23.635 1.00 86.31 110 PRO A N 1
ATOM 811 C CA . PRO A 1 110 ? 15.569 7.226 -25.038 1.00 86.31 110 PRO A CA 1
ATOM 812 C C . PRO A 1 110 ? 15.391 6.010 -25.960 1.00 86.31 110 PRO A C 1
ATOM 814 O O . PRO A 1 110 ? 14.845 6.142 -27.058 1.00 86.31 110 PRO A O 1
ATOM 817 N N . ASP A 1 111 ? 15.763 4.820 -25.491 1.00 87.44 111 ASP A N 1
ATOM 818 C CA . ASP A 1 111 ? 15.517 3.561 -26.202 1.00 87.44 111 ASP A CA 1
ATOM 819 C C . ASP A 1 111 ? 14.031 3.162 -26.148 1.00 87.44 111 ASP A C 1
ATOM 821 O O . ASP A 1 111 ? 13.432 3.035 -25.075 1.00 87.44 111 ASP A O 1
ATOM 825 N N . VAL A 1 112 ? 13.444 2.940 -27.327 1.00 88.81 112 VAL A N 1
ATOM 826 C CA . VAL A 1 112 ? 12.065 2.475 -27.505 1.00 88.81 112 VAL A CA 1
ATOM 827 C C . VAL A 1 112 ? 11.843 1.058 -26.976 1.00 88.81 112 VAL A C 1
ATOM 829 O O . VAL A 1 112 ? 10.740 0.771 -26.510 1.00 88.81 112 VAL A O 1
ATOM 832 N N . GLY A 1 113 ? 12.861 0.193 -27.006 1.00 88.88 113 GLY A N 1
ATOM 833 C CA . GLY A 1 113 ? 12.809 -1.163 -26.459 1.00 88.88 113 GLY A CA 1
ATOM 834 C C . GLY A 1 113 ? 12.534 -1.148 -24.957 1.00 88.88 113 GLY A C 1
ATOM 835 O O . GLY A 1 113 ? 11.604 -1.808 -24.488 1.00 88.88 113 GLY A O 1
ATOM 836 N N . VAL A 1 114 ? 13.242 -0.291 -24.217 1.00 86.94 114 VAL A N 1
ATOM 837 C CA . VAL A 1 114 ? 13.021 -0.086 -22.776 1.00 86.94 114 VAL A CA 1
ATOM 838 C C . VAL A 1 114 ? 11.638 0.505 -22.505 1.00 86.94 114 VAL A C 1
ATOM 840 O O . VAL A 1 114 ? 10.912 -0.014 -21.656 1.00 86.94 114 VAL A O 1
ATOM 843 N N . ARG A 1 115 ? 11.206 1.529 -23.263 1.00 88.25 115 ARG A N 1
ATOM 844 C CA . ARG A 1 115 ? 9.845 2.089 -23.113 1.00 88.25 115 ARG A CA 1
ATOM 845 C C . ARG A 1 115 ? 8.784 1.007 -23.296 1.00 88.25 115 ARG A C 1
ATOM 847 O O . ARG A 1 115 ? 7.869 0.884 -22.483 1.00 88.25 115 ARG A O 1
ATOM 854 N N . ARG A 1 116 ? 8.921 0.185 -24.334 1.00 85.12 116 ARG A N 1
ATOM 855 C CA . ARG A 1 116 ? 8.035 -0.949 -24.618 1.00 85.12 116 ARG A CA 1
ATOM 856 C C . ARG A 1 116 ? 8.028 -1.980 -23.484 1.00 85.12 116 ARG A C 1
ATOM 858 O O . ARG A 1 116 ? 6.947 -2.391 -23.067 1.00 85.12 116 ARG A O 1
ATOM 865 N N . LYS A 1 117 ? 9.193 -2.313 -22.918 1.00 82.69 117 LYS A N 1
ATOM 866 C CA . LYS A 1 117 ? 9.333 -3.224 -21.765 1.00 82.69 117 LYS A CA 1
ATOM 867 C C . LYS A 1 117 ? 8.530 -2.751 -20.547 1.00 82.69 117 LYS A C 1
ATOM 869 O O . LYS A 1 117 ? 7.908 -3.563 -19.861 1.00 82.69 117 LYS A O 1
ATOM 874 N N . VAL A 1 118 ? 8.497 -1.447 -20.267 1.00 78.69 118 VAL A N 1
ATOM 875 C CA . VAL A 1 118 ? 7.852 -0.893 -19.057 1.00 78.69 118 VAL A CA 1
ATOM 876 C C . VAL A 1 118 ? 6.404 -0.426 -19.266 1.00 78.69 118 VAL A C 1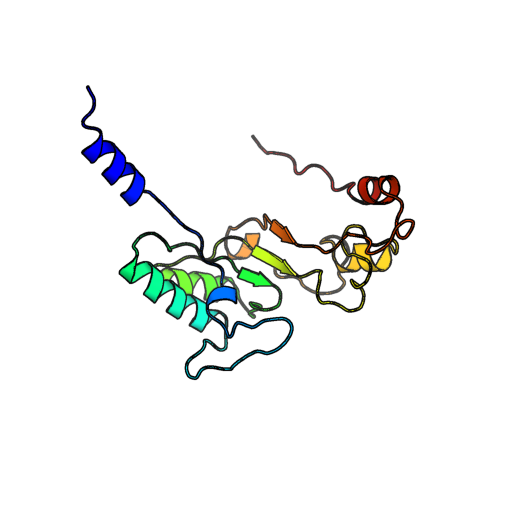
ATOM 878 O O . VAL A 1 118 ? 5.660 -0.258 -18.296 1.00 78.69 118 VAL A O 1
ATOM 881 N N . THR A 1 119 ? 5.973 -0.259 -20.517 1.00 70.25 119 THR A N 1
ATOM 882 C CA . THR A 1 119 ? 4.613 0.175 -20.873 1.00 70.25 119 THR A CA 1
ATOM 883 C C . THR A 1 119 ? 3.680 -1.041 -21.028 1.00 70.25 119 THR A C 1
ATOM 885 O O . THR A 1 119 ? 4.126 -2.105 -21.460 1.00 70.25 119 THR A O 1
ATOM 888 N N . PRO A 1 120 ? 2.379 -0.944 -20.686 1.00 55.03 120 PRO A N 1
ATOM 889 C CA . PRO A 1 120 ? 1.451 -2.079 -20.753 1.00 55.03 120 PRO A CA 1
ATOM 890 C C . PRO A 1 120 ? 1.324 -2.738 -22.128 1.00 55.03 120 PRO A C 1
ATOM 892 O O . PRO A 1 120 ? 1.048 -3.927 -22.194 1.00 55.03 120 PRO A O 1
ATOM 895 N N . ALA A 1 121 ? 1.533 -1.984 -23.210 1.00 44.44 121 ALA A N 1
ATOM 896 C CA . ALA A 1 121 ? 1.225 -2.429 -24.566 1.00 44.44 121 ALA A CA 1
ATOM 897 C C . ALA A 1 121 ? 2.237 -3.414 -25.189 1.00 44.44 121 ALA A C 1
ATOM 899 O O . ALA A 1 121 ? 1.961 -3.921 -26.268 1.00 44.44 121 ALA A O 1
ATOM 900 N N . SER A 1 122 ? 3.404 -3.678 -24.580 1.00 41.44 122 SER A N 1
ATOM 901 C CA . SER A 1 122 ? 4.488 -4.395 -25.285 1.00 41.44 122 SER A CA 1
ATOM 902 C C . SER A 1 122 ? 5.294 -5.405 -24.451 1.00 41.44 122 SER A C 1
ATOM 904 O O . SER A 1 122 ? 6.393 -5.785 -24.854 1.00 41.44 122 SER A O 1
ATOM 906 N N . ALA A 1 123 ? 4.796 -5.885 -23.309 1.00 38.69 123 ALA A N 1
ATOM 907 C CA . ALA A 1 123 ? 5.536 -6.876 -22.522 1.00 38.69 123 ALA A CA 1
ATOM 908 C C . ALA A 1 123 ? 5.131 -8.318 -22.886 1.00 38.69 123 ALA A C 1
ATOM 910 O O . ALA A 1 123 ? 4.005 -8.726 -22.616 1.00 38.69 123 ALA A O 1
ATOM 911 N N . ASN A 1 124 ? 6.078 -9.091 -23.430 1.00 30.34 124 ASN A N 1
ATOM 912 C CA . ASN A 1 124 ? 6.012 -10.538 -23.707 1.00 30.34 124 ASN A CA 1
ATOM 913 C C . ASN A 1 124 ? 5.951 -11.409 -22.427 1.00 30.34 124 ASN A C 1
ATOM 915 O O . ASN A 1 124 ? 6.653 -12.407 -22.297 1.00 30.34 124 ASN A O 1
ATOM 919 N N . GLY A 1 125 ? 5.130 -11.036 -21.447 1.00 37.12 125 GLY A N 1
ATOM 920 C CA . GLY A 1 125 ? 4.900 -11.824 -20.239 1.00 37.12 125 GLY A CA 1
ATOM 921 C C . GLY A 1 125 ? 3.627 -11.378 -19.518 1.00 37.12 125 GLY A C 1
ATOM 922 O O . GLY A 1 125 ? 3.298 -10.188 -19.552 1.00 37.12 125 GLY A O 1
ATOM 923 N N . PRO A 1 126 ? 2.892 -12.297 -18.864 1.00 35.88 126 PRO A N 1
ATOM 924 C CA . PRO A 1 126 ? 1.619 -11.975 -18.234 1.00 35.88 126 PRO A CA 1
ATOM 925 C C . PRO A 1 126 ? 1.846 -11.013 -17.062 1.00 35.88 126 PRO A C 1
ATOM 927 O O . PRO A 1 126 ? 2.306 -11.409 -15.988 1.00 35.88 126 PRO A O 1
ATOM 930 N N . ARG A 1 127 ? 1.517 -9.728 -17.257 1.00 52.31 127 ARG A N 1
ATOM 931 C CA . ARG A 1 127 ? 1.223 -8.847 -16.125 1.00 52.31 127 ARG A CA 1
ATOM 932 C C . ARG A 1 127 ? -0.174 -9.206 -15.625 1.00 52.31 127 ARG A C 1
ATOM 934 O O . ARG A 1 127 ? -1.078 -9.372 -16.446 1.00 52.31 127 ARG A O 1
ATOM 941 N N . PRO A 1 128 ? -0.372 -9.323 -14.309 1.00 46.75 128 PRO A N 1
ATOM 942 C CA . PRO A 1 128 ? -1.691 -9.595 -13.768 1.00 46.75 128 PRO A CA 1
ATOM 943 C C . PRO A 1 128 ? -2.636 -8.461 -14.179 1.00 46.75 128 PRO A C 1
ATOM 945 O O . PRO A 1 128 ? -2.316 -7.280 -14.013 1.00 46.75 128 PRO A O 1
ATOM 948 N N . ARG A 1 129 ? -3.795 -8.813 -14.750 1.00 51.03 129 ARG A N 1
ATOM 949 C CA . ARG A 1 129 ? -4.896 -7.869 -14.978 1.00 51.03 129 ARG A CA 1
ATOM 950 C C . ARG A 1 129 ? -5.525 -7.549 -13.620 1.00 51.03 129 ARG A C 1
ATOM 952 O O . ARG A 1 129 ? -6.633 -7.986 -13.322 1.00 51.03 129 ARG A O 1
ATOM 959 N N . LEU A 1 130 ? -4.781 -6.828 -12.783 1.00 50.94 130 LEU A N 1
ATOM 960 C CA . LEU A 1 130 ? -5.145 -6.548 -11.395 1.00 50.94 130 LEU A CA 1
ATOM 961 C C . LEU A 1 130 ? -6.520 -5.906 -11.300 1.00 50.94 130 LEU A C 1
ATOM 963 O O . LEU A 1 130 ? -7.353 -6.399 -10.556 1.00 50.94 130 LEU A O 1
ATOM 967 N N . GLY A 1 131 ? -6.797 -4.915 -12.152 1.00 49.75 131 GLY A N 1
ATOM 968 C CA . GLY A 1 131 ? -8.097 -4.246 -12.167 1.00 49.75 131 GLY A CA 1
ATOM 969 C C . GLY A 1 131 ? -9.276 -5.168 -12.464 1.00 49.75 131 GLY A C 1
ATOM 970 O O . GLY A 1 131 ? -10.348 -4.954 -11.918 1.00 49.75 131 GLY A O 1
ATOM 971 N N . SER A 1 132 ? -9.081 -6.251 -13.228 1.00 50.22 132 SER A N 1
ATOM 972 C CA . SER A 1 132 ? -10.149 -7.238 -13.458 1.00 50.22 132 SER A CA 1
ATOM 973 C C . SER A 1 132 ? -10.329 -8.239 -12.313 1.00 50.22 132 SER A C 1
ATOM 975 O O . SER A 1 132 ? -11.394 -8.831 -12.205 1.00 50.22 132 SER A O 1
ATOM 977 N N . GLN A 1 133 ? -9.306 -8.438 -11.473 1.00 46.50 133 GLN A N 1
ATOM 978 C CA . GLN A 1 133 ? -9.338 -9.394 -10.357 1.00 46.50 133 GLN A CA 1
ATOM 979 C C . GLN A 1 133 ? -9.705 -8.737 -9.023 1.00 46.50 133 GLN A C 1
ATOM 981 O O . GLN A 1 133 ? -10.272 -9.394 -8.162 1.00 46.50 133 GLN A O 1
ATOM 986 N N . THR A 1 134 ? -9.390 -7.452 -8.849 1.00 51.38 134 THR A N 1
ATOM 987 C CA . THR A 1 134 ? -9.660 -6.700 -7.614 1.00 51.38 134 THR A CA 1
ATOM 988 C C . THR A 1 134 ? -10.723 -5.616 -7.791 1.00 51.38 134 THR A C 1
ATOM 990 O O . THR A 1 134 ? -11.153 -5.028 -6.804 1.00 51.38 134 THR A O 1
ATOM 993 N N . GLY A 1 135 ? -11.124 -5.304 -9.030 1.00 48.44 135 GLY A N 1
ATOM 994 C CA . GLY A 1 135 ? -11.974 -4.150 -9.342 1.00 48.44 135 GLY A CA 1
ATOM 995 C C . GLY A 1 135 ? -11.261 -2.795 -9.218 1.00 48.44 135 GLY A C 1
ATOM 996 O O . GLY A 1 135 ? -11.919 -1.758 -9.269 1.00 48.44 135 GLY A O 1
ATOM 997 N N . ILE A 1 136 ? -9.932 -2.774 -9.032 1.00 51.69 136 ILE A N 1
ATOM 998 C CA . ILE A 1 136 ? -9.159 -1.554 -8.747 1.00 51.69 136 ILE A CA 1
ATOM 999 C C . ILE A 1 136 ? -8.310 -1.149 -9.953 1.00 51.69 136 ILE A C 1
ATOM 1001 O O . ILE A 1 136 ? -7.362 -1.839 -10.334 1.00 51.69 136 ILE A O 1
ATOM 1005 N N . GLU A 1 137 ? -8.604 0.019 -10.520 1.00 48.22 137 GLU A N 1
ATOM 1006 C CA . GLU A 1 137 ? -7.801 0.606 -11.594 1.00 48.22 137 GLU A CA 1
ATOM 1007 C C . GLU A 1 137 ? -6.382 0.983 -11.106 1.00 48.22 137 GLU A C 1
ATOM 1009 O O . GLU A 1 137 ? -6.236 1.632 -10.065 1.00 48.22 137 GLU A O 1
ATOM 1014 N N . PRO A 1 138 ? -5.303 0.631 -11.833 1.00 50.72 138 PRO A N 1
ATOM 1015 C CA . PRO A 1 138 ? -3.951 1.076 -11.499 1.00 50.72 138 PRO A CA 1
ATOM 1016 C C . PRO A 1 138 ? -3.799 2.580 -11.771 1.00 50.72 138 PRO A C 1
ATOM 1018 O O . PRO A 1 138 ? -3.863 3.006 -12.923 1.00 50.72 138 PRO A O 1
ATOM 1021 N N . GLN A 1 139 ? -3.559 3.390 -10.733 1.00 53.78 139 GLN A N 1
ATOM 1022 C CA . GLN A 1 139 ? -3.581 4.857 -10.864 1.00 53.78 139 GLN A CA 1
ATOM 1023 C C . GLN A 1 139 ? -2.221 5.563 -10.725 1.00 53.78 139 GLN A C 1
ATOM 1025 O O . GLN A 1 139 ? -2.093 6.676 -11.234 1.00 53.78 139 GLN A O 1
ATOM 1030 N N . LEU A 1 140 ? -1.183 4.955 -10.126 1.00 55.25 140 LEU A N 1
ATOM 1031 C CA . LEU A 1 140 ? 0.102 5.641 -9.909 1.00 55.25 140 LEU A CA 1
ATOM 1032 C C . LEU A 1 140 ? 1.312 4.878 -10.462 1.00 55.25 140 LEU A C 1
ATOM 1034 O O . LEU A 1 140 ? 1.609 3.741 -10.094 1.00 55.25 140 LEU A O 1
ATOM 1038 N N . ARG A 1 141 ? 2.060 5.560 -11.334 1.00 59.34 141 ARG A N 1
ATOM 1039 C CA . ARG A 1 141 ? 3.354 5.115 -11.862 1.00 59.34 141 ARG A CA 1
ATOM 1040 C C . ARG A 1 141 ? 4.453 5.978 -11.260 1.00 59.34 141 ARG A C 1
ATOM 1042 O O . ARG A 1 141 ? 4.453 7.188 -11.465 1.00 59.34 141 ARG A O 1
ATOM 1049 N N . ARG A 1 142 ? 5.395 5.361 -10.545 1.00 60.19 142 ARG A N 1
ATOM 1050 C CA . ARG A 1 142 ? 6.647 6.021 -10.159 1.00 60.19 142 ARG A CA 1
ATOM 1051 C C . ARG A 1 142 ? 7.747 5.616 -11.124 1.00 60.19 142 ARG A C 1
ATOM 1053 O O . ARG A 1 142 ? 8.008 4.430 -11.304 1.00 60.19 142 ARG A O 1
ATOM 1060 N N . ASP A 1 143 ? 8.407 6.612 -11.694 1.00 68.38 143 ASP A N 1
ATOM 1061 C CA . ASP A 1 143 ? 9.558 6.444 -12.569 1.00 68.38 143 ASP A CA 1
ATOM 1062 C C . ASP A 1 143 ? 10.725 7.341 -12.143 1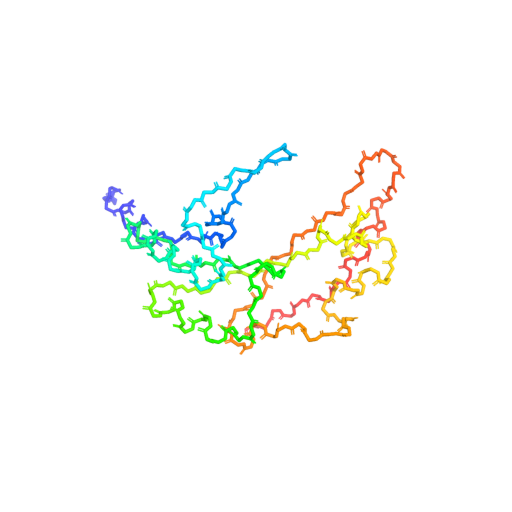.00 68.38 143 ASP A C 1
ATOM 1064 O O . ASP A 1 143 ? 10.605 8.182 -11.251 1.00 68.38 143 ASP A O 1
ATOM 1068 N N . LYS A 1 144 ? 11.880 7.129 -12.777 1.00 72.06 144 LYS A N 1
ATOM 1069 C CA . LYS A 1 144 ? 13.081 7.946 -12.601 1.00 72.06 144 LYS A CA 1
ATOM 1070 C C . LYS A 1 144 ? 13.536 8.506 -13.950 1.00 72.06 144 LYS A C 1
ATOM 1072 O O . LYS A 1 144 ? 14.572 8.117 -14.468 1.00 72.06 144 LYS A O 1
ATOM 1077 N N . ASN A 1 145 ? 12.761 9.414 -14.541 1.00 73.94 145 ASN A N 1
ATOM 1078 C CA . ASN A 1 145 ? 13.031 9.965 -15.883 1.00 73.94 145 ASN A CA 1
ATOM 1079 C C . ASN A 1 145 ? 13.936 11.225 -15.921 1.00 73.94 145 ASN A C 1
ATOM 1081 O O . ASN A 1 145 ? 13.920 11.994 -16.891 1.00 73.94 145 ASN A O 1
ATOM 1085 N N . ALA A 1 146 ? 14.728 11.467 -14.873 1.00 69.62 146 ALA A N 1
ATOM 1086 C CA . ALA A 1 146 ? 15.540 12.677 -14.724 1.00 69.62 146 ALA A CA 1
ATOM 1087 C C . ALA A 1 146 ? 17.007 12.469 -15.137 1.00 69.62 146 ALA A C 1
ATOM 1089 O O . ALA A 1 146 ? 17.587 11.414 -14.902 1.00 69.62 146 ALA A O 1
ATOM 1090 N N . GLY A 1 147 ? 17.612 13.513 -15.716 1.00 64.75 147 GLY A N 1
ATOM 1091 C CA . GLY A 1 147 ? 19.050 13.542 -15.998 1.00 64.75 147 GLY A CA 1
ATOM 1092 C C . GLY A 1 147 ? 19.823 14.039 -14.781 1.00 64.75 147 GLY A C 1
ATOM 1093 O O . GLY A 1 147 ? 19.336 14.914 -14.070 1.00 64.75 147 GLY A O 1
ATOM 1094 N N . SER A 1 148 ? 21.012 13.488 -14.545 1.00 74.19 148 SER A N 1
ATOM 1095 C CA . SER A 1 148 ? 21.837 13.846 -13.381 1.00 74.19 148 SER A CA 1
ATOM 1096 C C . SER A 1 148 ? 22.880 14.936 -13.656 1.00 74.19 148 SER A C 1
ATOM 1098 O O . SER A 1 148 ? 23.464 15.438 -12.704 1.00 74.19 148 SER A O 1
ATOM 1100 N N . HIS A 1 149 ? 23.094 15.327 -14.919 1.00 73.31 149 HIS A N 1
ATOM 1101 C CA . HIS A 1 149 ? 24.007 16.413 -15.302 1.00 73.31 149 HIS A CA 1
ATOM 1102 C C . HIS A 1 149 ? 23.384 17.318 -16.385 1.00 73.31 149 HIS A C 1
ATOM 1104 O O . HIS A 1 149 ? 22.458 16.900 -17.097 1.00 73.31 149 HIS A O 1
ATOM 1110 N N . PRO A 1 150 ? 23.893 18.550 -16.556 1.00 71.31 150 PRO A N 1
ATOM 1111 C CA . PRO A 1 150 ? 23.539 19.396 -17.691 1.00 71.31 150 PRO A CA 1
ATOM 1112 C C . PRO A 1 150 ? 23.777 18.670 -19.023 1.00 71.31 150 PRO A C 1
ATOM 1114 O O . PRO A 1 150 ? 24.715 17.890 -19.157 1.00 71.31 150 PRO A O 1
ATOM 1117 N N . GLY A 1 151 ? 22.898 18.880 -20.005 1.00 64.88 151 GLY A N 1
ATOM 1118 C CA . GLY A 1 151 ? 23.048 18.311 -21.352 1.00 64.88 151 GLY A CA 1
ATOM 1119 C C . GLY A 1 151 ? 22.775 16.804 -21.491 1.00 64.88 151 GLY A C 1
ATOM 1120 O O . GLY A 1 151 ? 22.664 16.329 -22.616 1.00 64.88 151 GLY A O 1
ATOM 1121 N N . CYS A 1 152 ? 22.576 16.057 -20.393 1.00 56.28 152 CYS A N 1
ATOM 1122 C CA . CYS A 1 152 ? 22.322 14.607 -20.433 1.00 56.28 152 CYS A CA 1
ATOM 1123 C C . CYS A 1 152 ? 21.136 14.234 -21.324 1.00 56.28 152 CYS A C 1
ATOM 1125 O O . CYS A 1 152 ? 21.168 13.219 -22.014 1.00 56.28 152 CYS A O 1
ATOM 1127 N N . HIS A 1 153 ? 20.064 15.029 -21.274 1.00 62.00 153 HIS A N 1
ATOM 1128 C CA . HIS A 1 153 ? 18.777 14.696 -21.871 1.00 62.00 153 HIS A CA 1
ATOM 1129 C C . HIS A 1 153 ? 18.048 15.975 -22.315 1.00 62.00 153 HIS A C 1
ATOM 1131 O O . HIS A 1 153 ? 17.813 16.867 -21.498 1.00 62.00 153 HIS A O 1
ATOM 1137 N N . GLY A 1 154 ? 17.623 16.051 -23.581 1.00 57.94 154 GLY A N 1
ATOM 1138 C CA . GLY A 1 154 ? 16.763 17.138 -24.067 1.00 57.94 154 GLY A CA 1
ATOM 1139 C C . GLY A 1 154 ? 15.387 17.089 -23.393 1.00 57.94 154 GLY A C 1
ATOM 1140 O O . GLY A 1 154 ? 14.706 16.063 -23.442 1.00 57.94 154 GLY A O 1
ATOM 1141 N N . ALA A 1 155 ? 14.978 18.171 -22.724 1.00 59.56 155 ALA A N 1
ATOM 1142 C CA . ALA A 1 155 ? 13.693 18.249 -22.018 1.00 59.56 155 ALA A CA 1
ATOM 1143 C C . ALA A 1 155 ? 12.488 18.001 -22.947 1.00 59.56 155 ALA A C 1
ATOM 1145 O O . ALA A 1 155 ? 11.591 17.242 -22.577 1.00 59.56 155 ALA A O 1
ATOM 1146 N N . ASP A 1 156 ? 12.528 18.521 -24.176 1.00 56.97 156 ASP A N 1
ATOM 1147 C CA . ASP A 1 156 ? 11.424 18.408 -25.140 1.00 56.97 156 ASP A CA 1
ATOM 1148 C C . ASP A 1 156 ? 11.209 16.987 -25.669 1.00 56.97 156 ASP A C 1
ATOM 1150 O O . ASP A 1 156 ? 10.073 16.515 -25.755 1.00 56.97 156 ASP A O 1
ATOM 1154 N N . ARG A 1 157 ? 12.289 16.237 -25.936 1.00 58.66 157 ARG A N 1
ATOM 1155 C CA . ARG A 1 157 ? 12.184 14.849 -26.429 1.00 58.66 157 ARG A CA 1
ATOM 1156 C C . ARG A 1 157 ? 11.532 13.907 -25.409 1.00 58.66 157 ARG A C 1
ATOM 1158 O O . ARG A 1 157 ? 10.902 12.930 -25.802 1.00 58.66 157 ARG A O 1
ATOM 1165 N N . ARG A 1 158 ? 11.633 14.208 -24.107 1.00 59.31 158 ARG A N 1
ATOM 1166 C CA . ARG A 1 158 ? 11.001 13.412 -23.037 1.00 59.31 158 ARG A CA 1
ATOM 1167 C C . ARG A 1 158 ? 9.494 13.629 -22.939 1.00 59.31 158 ARG A C 1
ATOM 1169 O O . ARG A 1 158 ? 8.783 12.672 -22.660 1.00 59.31 158 ARG A O 1
ATOM 1176 N N . ARG A 1 159 ? 8.993 14.845 -23.200 1.00 59.75 159 ARG A N 1
ATOM 1177 C CA . ARG A 1 159 ? 7.541 15.106 -23.256 1.00 59.75 159 ARG A CA 1
ATOM 1178 C C . ARG A 1 159 ? 6.889 14.434 -24.459 1.00 59.75 159 ARG A C 1
ATOM 1180 O O . ARG A 1 159 ? 5.813 13.867 -24.313 1.00 59.75 159 ARG A O 1
ATOM 1187 N N . ALA A 1 160 ? 7.553 14.437 -25.615 1.00 55.62 160 ALA A N 1
ATOM 1188 C CA . ALA A 1 160 ? 7.037 13.788 -26.823 1.00 55.62 160 ALA A CA 1
ATOM 1189 C C . ALA A 1 160 ? 6.833 12.267 -26.652 1.00 55.62 160 ALA A C 1
ATOM 1191 O O . ALA A 1 160 ? 5.928 11.692 -27.251 1.00 55.62 160 ALA A O 1
ATOM 1192 N N . ALA A 1 161 ? 7.627 11.617 -25.792 1.00 55.34 161 ALA A N 1
ATOM 1193 C CA . ALA A 1 161 ? 7.510 10.187 -25.501 1.00 55.34 161 ALA A CA 1
ATOM 1194 C C . ALA A 1 161 ? 6.254 9.805 -24.684 1.00 55.34 161 ALA A C 1
ATOM 1196 O O . ALA A 1 161 ? 5.913 8.625 -24.627 1.00 55.34 161 ALA A O 1
ATOM 1197 N N . LEU A 1 162 ? 5.551 10.775 -24.083 1.00 55.34 162 LEU A N 1
ATOM 1198 C CA . LEU A 1 162 ? 4.355 10.565 -23.255 1.00 55.34 162 LEU A CA 1
ATOM 1199 C C . LEU A 1 162 ? 3.039 10.543 -24.055 1.00 55.34 162 LEU A C 1
ATOM 1201 O O . LEU A 1 162 ? 1.981 10.728 -23.458 1.00 55.34 162 LEU A O 1
ATOM 1205 N N . HIS A 1 163 ? 3.060 10.315 -25.376 1.00 43.91 163 HIS A N 1
ATOM 1206 C CA . HIS A 1 163 ? 1.837 10.087 -26.163 1.00 43.91 163 HIS A CA 1
ATOM 1207 C C . HIS A 1 163 ? 1.187 8.743 -25.773 1.00 43.91 163 HIS A C 1
ATOM 1209 O O . HIS A 1 163 ? 1.292 7.725 -26.451 1.00 43.91 163 HIS A O 1
ATOM 1215 N N . VAL A 1 164 ? 0.547 8.745 -24.609 1.00 39.47 164 VAL A N 1
ATOM 1216 C CA . VAL A 1 164 ? -0.383 7.731 -24.128 1.00 39.47 164 VAL A CA 1
ATOM 1217 C C . VAL A 1 164 ? -1.768 8.223 -24.555 1.00 39.47 164 VAL A C 1
ATOM 1219 O O . VAL A 1 164 ? -2.070 9.391 -24.298 1.00 39.47 164 VAL A O 1
ATOM 1222 N N . PRO A 1 165 ? -2.617 7.407 -25.208 1.00 34.28 165 PRO A N 1
ATOM 1223 C CA . PRO A 1 165 ? -3.968 7.837 -25.540 1.00 34.28 165 PRO A CA 1
ATOM 1224 C C . PRO A 1 165 ? -4.662 8.281 -24.255 1.00 34.28 165 PRO A C 1
ATOM 1226 O O . PRO A 1 165 ? -4.633 7.553 -23.258 1.00 34.28 165 PRO A O 1
ATOM 1229 N N . ALA A 1 166 ? -5.247 9.479 -24.273 1.00 30.55 166 ALA A N 1
ATOM 1230 C CA . ALA A 1 166 ? -6.107 9.945 -23.202 1.00 30.55 166 ALA A CA 1
ATOM 1231 C C . ALA A 1 166 ? -7.128 8.841 -22.907 1.00 30.55 166 ALA A C 1
ATOM 1233 O O . ALA A 1 166 ? -7.894 8.439 -23.783 1.00 30.55 166 ALA A O 1
ATOM 1234 N N . TRP A 1 167 ? -7.090 8.305 -21.688 1.00 32.84 167 TRP A N 1
ATOM 1235 C CA . TRP A 1 167 ? -8.110 7.382 -21.220 1.00 32.84 167 TRP A CA 1
ATOM 1236 C C . TRP A 1 167 ? -9.452 8.098 -21.330 1.00 32.84 167 TRP A C 1
ATOM 1238 O O . TRP A 1 167 ? -9.664 9.131 -20.692 1.00 32.84 167 TRP A O 1
ATOM 1248 N N . SER A 1 168 ? -10.336 7.583 -22.185 1.00 33.38 168 SER A N 1
ATOM 1249 C CA . SER A 1 168 ? -11.687 8.104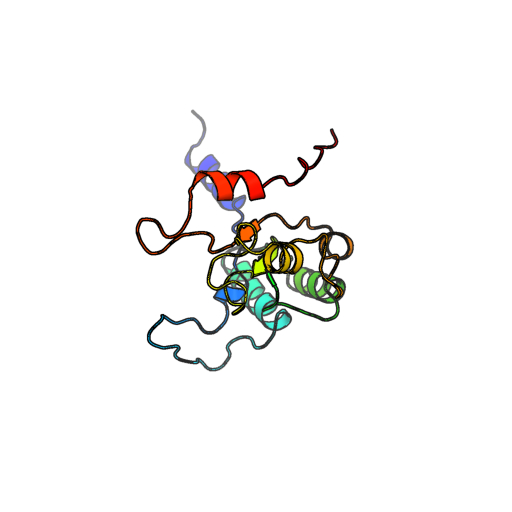 -22.323 1.00 33.38 168 SER A CA 1
ATOM 1250 C C . SER A 1 168 ? -12.361 8.019 -20.959 1.00 33.38 168 SER A C 1
ATOM 1252 O O . SER A 1 168 ? -12.627 6.918 -20.469 1.00 33.38 168 SER A O 1
ATOM 1254 N N . ARG A 1 169 ? -12.643 9.170 -20.346 1.00 30.61 169 ARG A N 1
ATOM 1255 C CA . ARG A 1 169 ? -13.647 9.251 -19.287 1.00 30.61 169 ARG A CA 1
ATOM 1256 C C . ARG A 1 169 ? -14.951 8.788 -19.929 1.00 30.61 169 ARG A C 1
ATOM 1258 O O . ARG A 1 169 ? -15.490 9.503 -20.769 1.00 30.61 169 ARG A O 1
ATOM 1265 N N . ARG A 1 170 ? -15.407 7.575 -19.616 1.00 32.62 170 ARG A N 1
ATOM 1266 C CA . ARG A 1 170 ? -16.810 7.243 -19.861 1.00 32.62 170 ARG A CA 1
ATOM 1267 C C . ARG A 1 170 ? -17.612 7.983 -18.801 1.00 32.62 170 ARG A C 1
ATOM 1269 O O . ARG A 1 170 ? -17.267 7.927 -17.621 1.00 32.62 170 ARG A O 1
ATOM 1276 N N . SER A 1 171 ? -18.543 8.774 -19.317 1.00 36.50 171 SER A N 1
ATOM 1277 C CA . SER A 1 171 ? -19.576 9.529 -18.619 1.00 36.50 171 SER A CA 1
ATOM 1278 C C . SER A 1 171 ? -20.448 8.630 -17.758 1.00 36.50 171 SER A C 1
ATOM 1280 O O . SER A 1 171 ? -20.600 7.446 -18.134 1.00 36.50 171 SER A O 1
#

Secondary structure (DSSP, 8-state):
---HHHHHHHHHHT---PEEGGGSS--B-SS-B---TT---SHHHHHHHHHHHHHHHSS--EEEEEETTT--S-HHHHHHHHHHTT-EEEEEEEE-SSSGGGTT-STT-SSHHHHHHHSGGG-SS----HHHHHS----EEE-----SSTTSS-HHHHHHTT-PPP-----

Organism: NCBI:txid479430

pLDDT: mean 79.78, std 20.38, range [30.34, 98.44]